Protein AF-A0A7V7FNV6-F1 (afdb_monomer_lite)

Foldseek 3Di:
DAADEEDEDEDEADACPPCPDDDNPDLCPCVVVLVVVCVVCVVVVHHSVSYHYHYHYNNVVCVVVVVVVLVVVCVVPVDPPSVVVCVCCRPVVVVVVPDDDPDPVDPDD

Sequence (109 aa):
MAKKLAVAVIHGMGSVQDIHGLGKQTVNFADKMIEEVKELVGKEGKNPNEIAWQPIYWAGVTDSAQLLYFDKANREFDLDFKKLRRFVVTYLGDVSAYQLVKSQANTTY

Structure (mmCIF, N/CA/C/O backbone):
data_AF-A0A7V7FNV6-F1
#
_entry.id   AF-A0A7V7FNV6-F1
#
loop_
_atom_site.group_PDB
_atom_site.id
_atom_site.type_symbol
_atom_site.label_atom_id
_atom_site.label_alt_id
_atom_site.label_comp_id
_atom_site.label_asym_id
_atom_site.label_entity_id
_atom_site.label_seq_id
_atom_site.pdbx_PDB_ins_code
_atom_site.Cartn_x
_atom_site.Cartn_y
_atom_site.Cartn_z
_atom_site.occupancy
_atom_site.B_iso_or_equiv
_atom_site.auth_seq_id
_atom_site.auth_comp_id
_atom_site.auth_asym_id
_atom_site.auth_atom_id
_atom_site.pdbx_PDB_model_num
ATOM 1 N N . MET A 1 1 ? -15.505 -11.372 21.289 1.00 64.56 1 MET A N 1
ATOM 2 C CA . MET A 1 1 ? -16.680 -10.577 20.859 1.00 64.56 1 MET A CA 1
ATOM 3 C C . MET A 1 1 ? -16.747 -10.559 19.342 1.00 64.56 1 MET A C 1
ATOM 5 O O . MET A 1 1 ? -15.694 -10.615 18.717 1.00 64.56 1 MET A O 1
ATOM 9 N N . ALA A 1 2 ? -17.947 -10.520 18.760 1.00 86.81 2 ALA A N 1
ATOM 10 C CA . ALA A 1 2 ? -18.120 -10.475 17.308 1.00 86.81 2 ALA A CA 1
ATOM 11 C C . ALA A 1 2 ? -17.745 -9.094 16.743 1.00 86.81 2 ALA A C 1
ATOM 13 O O . ALA A 1 2 ? -18.006 -8.069 17.374 1.00 86.81 2 ALA A O 1
ATOM 14 N N . LYS A 1 3 ? -17.131 -9.071 15.557 1.00 91.44 3 LYS A N 1
ATOM 15 C CA . LYS A 1 3 ? -16.866 -7.841 14.800 1.00 91.44 3 LYS A CA 1
ATOM 16 C C . LYS A 1 3 ? -18.168 -7.357 14.150 1.00 91.44 3 LYS A C 1
ATOM 18 O O . LYS A 1 3 ? -18.924 -8.181 13.644 1.00 91.44 3 LYS A O 1
ATOM 23 N N . LYS A 1 4 ? -18.428 -6.047 14.171 1.00 93.31 4 LYS A N 1
ATOM 24 C CA . LYS A 1 4 ? -19.631 -5.409 13.598 1.00 93.31 4 LYS A CA 1
ATOM 25 C C . LYS A 1 4 ? -19.330 -4.503 12.404 1.00 93.31 4 LYS A C 1
ATOM 27 O O . LYS A 1 4 ? -20.230 -4.218 11.624 1.00 93.31 4 LYS A O 1
ATOM 32 N N . LEU A 1 5 ? -18.083 -4.056 12.263 1.00 94.25 5 LEU A N 1
ATOM 33 C CA . LEU A 1 5 ? -17.623 -3.210 11.165 1.00 94.25 5 LEU A CA 1
ATOM 34 C C . LEU A 1 5 ? -16.272 -3.722 10.666 1.00 94.25 5 LEU A C 1
ATOM 36 O O . LEU A 1 5 ? -15.400 -4.036 11.473 1.00 94.25 5 LEU A O 1
ATOM 40 N N . ALA A 1 6 ? -16.093 -3.785 9.351 1.00 96.31 6 ALA A N 1
ATOM 41 C CA . ALA A 1 6 ? -14.809 -4.059 8.721 1.00 96.31 6 ALA A CA 1
ATOM 42 C C . ALA A 1 6 ? -14.364 -2.822 7.938 1.00 96.31 6 ALA A C 1
ATOM 44 O O . ALA A 1 6 ? -15.152 -2.254 7.184 1.00 96.31 6 ALA A O 1
ATOM 45 N N . VAL A 1 7 ? -13.112 -2.414 8.123 1.00 94.81 7 VAL A N 1
ATOM 46 C CA . VAL A 1 7 ? -12.508 -1.268 7.444 1.00 94.81 7 VAL A CA 1
ATOM 47 C C . VAL A 1 7 ? -11.267 -1.740 6.703 1.00 94.81 7 VAL A C 1
ATOM 49 O O . VAL A 1 7 ? -10.323 -2.255 7.308 1.00 94.81 7 VAL A O 1
ATOM 52 N N . ALA A 1 8 ? -11.278 -1.556 5.386 1.00 92.06 8 ALA A N 1
ATOM 53 C CA . ALA A 1 8 ? -10.099 -1.713 4.552 1.00 92.06 8 ALA A CA 1
ATOM 54 C C . ALA A 1 8 ? -9.374 -0.368 4.466 1.00 92.06 8 ALA A C 1
ATOM 56 O O . ALA A 1 8 ? -9.972 0.636 4.080 1.00 92.06 8 ALA A O 1
ATOM 57 N N . VAL A 1 9 ? -8.092 -0.356 4.819 1.00 89.31 9 VAL A N 1
ATOM 58 C CA . VAL A 1 9 ? -7.226 0.811 4.655 1.00 89.31 9 VAL A CA 1
ATOM 59 C C . VAL A 1 9 ? -6.318 0.520 3.478 1.00 89.31 9 VAL A C 1
ATOM 61 O O . VAL A 1 9 ? -5.477 -0.372 3.558 1.00 89.31 9 VAL A O 1
ATOM 64 N N . ILE A 1 10 ? -6.508 1.240 2.379 1.00 83.56 10 ILE A N 1
ATOM 65 C CA . ILE A 1 10 ? -5.786 0.987 1.134 1.00 83.56 10 ILE A CA 1
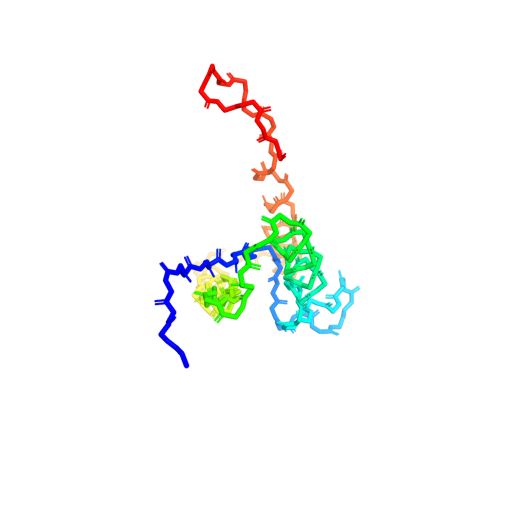ATOM 66 C C . ILE A 1 10 ? -4.706 2.046 0.977 1.00 83.56 10 ILE A C 1
ATOM 68 O O . ILE A 1 10 ? -5.000 3.238 1.008 1.00 83.56 10 ILE A O 1
ATOM 72 N N . HIS A 1 11 ? -3.471 1.599 0.764 1.00 78.94 11 HIS A N 1
ATOM 73 C CA . HIS A 1 11 ? -2.379 2.463 0.338 1.00 78.94 11 HIS A CA 1
ATOM 74 C C . HIS A 1 11 ? -1.835 1.984 -1.004 1.00 78.94 11 HIS A C 1
ATOM 76 O O . HIS A 1 11 ? -1.540 0.800 -1.188 1.00 78.94 11 HIS A O 1
ATOM 82 N N . GLY A 1 12 ? -1.805 2.904 -1.969 1.00 65.38 12 GLY A N 1
ATOM 83 C CA . GLY A 1 12 ? -1.602 2.589 -3.384 1.00 65.38 12 GLY A CA 1
ATOM 84 C C . GLY A 1 12 ? -0.211 2.883 -3.930 1.00 65.38 12 GLY A C 1
ATOM 85 O O . GLY A 1 12 ? 0.206 2.225 -4.875 1.00 65.38 12 GLY A O 1
ATOM 86 N N . MET A 1 13 ? 0.491 3.859 -3.355 1.00 63.72 13 MET A N 1
ATOM 87 C CA . MET A 1 13 ? 1.660 4.473 -3.987 1.00 63.72 13 MET A CA 1
ATOM 88 C C . MET A 1 13 ? 2.977 3.880 -3.478 1.00 63.72 13 MET A C 1
ATOM 90 O O . MET A 1 13 ? 3.188 3.829 -2.269 1.00 63.72 13 MET A O 1
ATOM 94 N N . GLY A 1 14 ? 3.899 3.559 -4.393 1.00 57.66 14 GLY A N 1
ATOM 95 C CA . GLY A 1 14 ? 5.282 3.149 -4.108 1.00 57.66 14 GLY A CA 1
ATOM 96 C C . GLY A 1 14 ? 5.512 1.634 -4.115 1.00 57.66 14 GLY A C 1
ATOM 97 O O . GLY A 1 14 ? 4.642 0.874 -3.718 1.00 57.66 14 GLY A O 1
ATOM 98 N N . SER A 1 15 ? 6.699 1.168 -4.509 1.00 55.41 15 SER A N 1
ATOM 99 C CA . SER A 1 15 ? 7.023 -0.268 -4.511 1.00 55.41 15 SER A CA 1
ATOM 100 C C . SER A 1 15 ? 7.530 -0.750 -3.149 1.00 55.41 15 SER A C 1
ATOM 102 O O . SER A 1 15 ? 8.393 -0.114 -2.541 1.00 55.41 15 SER A O 1
ATOM 104 N N . VAL A 1 16 ? 7.080 -1.933 -2.706 1.00 54.72 16 VAL A N 1
ATOM 105 C CA . VAL A 1 16 ? 7.651 -2.606 -1.515 1.00 54.72 16 VAL A CA 1
ATOM 106 C C . VAL A 1 16 ? 9.111 -3.011 -1.763 1.00 54.72 16 VAL A C 1
ATOM 108 O O . VAL A 1 16 ? 9.870 -3.227 -0.823 1.00 54.72 16 VAL A O 1
ATOM 111 N N . GLN A 1 17 ? 9.519 -3.121 -3.030 1.00 52.50 17 GLN A N 1
ATOM 112 C CA . GLN A 1 17 ? 10.829 -3.628 -3.441 1.00 52.50 17 GLN A CA 1
ATOM 113 C C . GLN A 1 17 ? 11.908 -2.533 -3.456 1.00 52.50 17 GLN A C 1
ATOM 115 O O . GLN A 1 17 ? 13.096 -2.848 -3.392 1.00 52.50 17 GLN A O 1
ATOM 120 N N . ASP A 1 18 ? 11.527 -1.252 -3.446 1.00 52.81 18 ASP A N 1
ATOM 121 C CA . ASP A 1 18 ? 12.459 -0.116 -3.449 1.00 52.81 18 ASP A CA 1
ATOM 122 C C . ASP A 1 18 ? 12.911 0.263 -2.017 1.00 52.81 18 ASP A C 1
ATOM 124 O O . ASP A 1 18 ? 12.918 1.425 -1.607 1.00 52.81 18 ASP A O 1
ATOM 128 N N . ILE A 1 19 ? 13.366 -0.739 -1.251 1.00 46.28 19 ILE A N 1
ATOM 129 C CA . ILE A 1 19 ? 13.889 -0.622 0.131 1.00 46.28 19 ILE A CA 1
ATOM 130 C C . ILE A 1 19 ? 15.179 0.234 0.223 1.00 46.28 19 ILE A C 1
ATOM 132 O O . ILE A 1 19 ? 15.668 0.526 1.317 1.00 46.28 19 ILE A O 1
ATOM 136 N N . HIS A 1 20 ? 15.724 0.716 -0.897 1.00 43.44 20 HIS A N 1
ATOM 137 C CA . HIS A 1 20 ? 17.018 1.404 -0.946 1.00 43.44 20 HIS A CA 1
ATOM 138 C C . HIS A 1 20 ? 17.010 2.781 -1.630 1.00 43.44 20 HIS A C 1
ATOM 140 O O . HIS A 1 20 ? 17.882 3.057 -2.449 1.00 43.44 20 HIS A O 1
ATOM 146 N N . GLY A 1 21 ? 16.115 3.699 -1.239 1.00 42.84 21 GLY A N 1
ATOM 147 C CA . GLY A 1 21 ? 16.471 5.119 -1.409 1.00 42.84 21 GLY A CA 1
ATOM 148 C C . GLY A 1 21 ? 15.392 6.195 -1.361 1.00 42.84 21 GLY A C 1
ATOM 149 O O . GLY A 1 21 ? 15.762 7.351 -1.199 1.00 42.84 21 GLY A O 1
ATOM 150 N N . LEU A 1 22 ? 14.097 5.880 -1.478 1.00 48.00 22 LEU A N 1
ATOM 151 C CA . LEU A 1 22 ? 13.052 6.923 -1.584 1.00 48.00 22 LEU A CA 1
ATOM 152 C C . LEU A 1 22 ? 11.928 6.826 -0.542 1.00 48.00 22 LEU A C 1
ATOM 154 O O . LEU A 1 22 ? 10.915 7.508 -0.642 1.00 48.00 22 LEU A O 1
ATOM 158 N N . GLY A 1 23 ? 12.153 6.045 0.512 1.00 45.81 23 GLY A N 1
ATOM 159 C CA . GLY A 1 23 ? 11.249 5.930 1.650 1.00 45.81 23 GLY A CA 1
ATOM 160 C C . GLY A 1 23 ? 10.931 4.473 1.922 1.00 45.81 23 GLY A C 1
ATOM 161 O O . GLY A 1 23 ? 10.384 3.772 1.078 1.00 45.81 23 GLY A O 1
ATOM 162 N N . LYS A 1 24 ? 11.282 4.002 3.118 1.00 46.28 24 LYS A N 1
ATOM 163 C CA . LYS A 1 24 ? 10.770 2.733 3.632 1.00 46.28 24 LYS A CA 1
ATOM 164 C C . LYS A 1 24 ? 9.254 2.877 3.768 1.00 46.28 24 LYS A C 1
ATOM 166 O O . LYS A 1 24 ? 8.790 3.446 4.750 1.00 46.28 24 LYS A O 1
ATOM 171 N N . GLN A 1 25 ? 8.491 2.378 2.802 1.00 55.66 25 GLN A N 1
ATOM 172 C CA . GLN A 1 25 ? 7.065 2.169 3.009 1.00 55.66 25 GLN A CA 1
ATOM 173 C C . GLN A 1 25 ? 6.903 0.882 3.805 1.00 55.66 25 GLN A C 1
ATOM 175 O O . GLN A 1 25 ? 7.038 -0.232 3.304 1.00 55.66 25 GLN A O 1
ATOM 180 N N . THR A 1 26 ? 6.763 1.054 5.111 1.00 59.75 26 THR A N 1
ATOM 181 C CA . THR A 1 26 ? 6.644 -0.035 6.065 1.00 59.75 26 THR A CA 1
ATOM 182 C C . THR A 1 26 ? 5.208 -0.551 6.087 1.00 59.75 26 THR A C 1
ATOM 184 O O . THR A 1 26 ? 4.247 0.208 5.981 1.00 59.75 26 THR A O 1
ATOM 187 N N . VAL A 1 27 ? 5.054 -1.863 6.272 1.00 65.00 27 VAL A N 1
ATOM 188 C CA . VAL A 1 27 ? 3.755 -2.563 6.378 1.00 65.00 27 VAL A CA 1
ATOM 189 C C . VAL A 1 27 ? 2.823 -2.006 7.469 1.00 65.00 27 VAL A C 1
ATOM 191 O O . VAL A 1 27 ? 1.644 -2.335 7.490 1.00 65.00 27 VAL A O 1
ATOM 194 N N . ASN A 1 28 ? 3.344 -1.147 8.347 1.00 78.56 28 ASN A N 1
ATOM 195 C CA . ASN A 1 28 ? 2.646 -0.478 9.443 1.00 78.56 28 ASN A CA 1
ATOM 196 C C . ASN A 1 28 ? 2.077 0.909 9.071 1.00 78.56 28 ASN A C 1
ATOM 198 O O . ASN A 1 28 ? 1.762 1.692 9.964 1.00 78.56 28 ASN A O 1
ATOM 202 N N . PHE A 1 29 ? 1.970 1.254 7.781 1.00 83.06 29 PHE A N 1
ATOM 203 C CA . PHE A 1 29 ? 1.514 2.582 7.335 1.00 83.06 29 PHE A CA 1
ATOM 204 C C . PHE A 1 29 ? 0.172 3.010 7.960 1.00 83.06 29 PHE A C 1
ATOM 206 O O . PHE A 1 29 ? -0.063 4.195 8.183 1.00 83.06 29 PHE A O 1
ATOM 213 N N . ALA A 1 30 ? -0.706 2.045 8.249 1.00 89.94 30 ALA A N 1
ATOM 214 C CA . ALA A 1 30 ? -2.033 2.290 8.793 1.00 89.94 30 ALA A CA 1
ATOM 215 C C . ALA A 1 30 ? -2.061 2.358 10.327 1.00 89.94 30 ALA A C 1
ATOM 217 O O . ALA A 1 30 ? -3.037 2.859 10.878 1.00 89.94 30 ALA A O 1
ATOM 218 N N . ASP A 1 31 ? -1.027 1.874 11.022 1.00 91.88 31 ASP A N 1
ATOM 219 C CA . ASP A 1 31 ? -1.087 1.587 12.461 1.00 91.88 31 ASP A CA 1
ATOM 220 C C . ASP A 1 31 ? -1.433 2.833 13.275 1.00 91.88 31 ASP A C 1
ATOM 222 O O . ASP A 1 31 ? -2.373 2.816 14.065 1.00 91.88 31 ASP A O 1
ATOM 226 N N . LYS A 1 32 ? -0.730 3.945 13.033 1.00 92.69 32 LYS A N 1
ATOM 227 C CA . LYS A 1 32 ? -0.959 5.196 13.769 1.00 92.69 32 LYS A CA 1
ATOM 228 C C . LYS A 1 32 ? -2.383 5.726 13.577 1.00 92.69 32 LYS A C 1
ATOM 230 O O . LYS A 1 32 ? -3.039 6.080 14.548 1.00 92.69 32 LYS A O 1
ATOM 235 N N . MET A 1 33 ? -2.868 5.741 12.338 1.00 93.62 33 MET A N 1
ATOM 236 C CA . MET A 1 33 ? -4.233 6.172 12.033 1.00 93.62 33 MET A CA 1
ATOM 237 C C . MET A 1 33 ? -5.263 5.227 12.672 1.00 93.62 33 MET A C 1
ATOM 239 O O . MET A 1 33 ? -6.260 5.692 13.214 1.00 93.62 33 MET A O 1
ATOM 243 N N . ILE A 1 34 ? -5.032 3.910 12.637 1.00 95.81 34 ILE A N 1
ATOM 244 C CA . ILE A 1 34 ? -5.914 2.931 13.284 1.00 95.81 34 ILE A CA 1
ATOM 245 C C . ILE A 1 34 ? -6.002 3.208 14.787 1.00 95.81 34 ILE A C 1
ATOM 247 O O . ILE A 1 34 ? -7.104 3.204 15.332 1.00 95.81 34 ILE A O 1
ATOM 251 N N . GLU A 1 35 ? -4.876 3.463 15.454 1.00 96.69 35 GLU A N 1
ATOM 252 C CA . GLU A 1 35 ? -4.865 3.797 16.881 1.00 96.69 35 GLU A CA 1
ATOM 253 C C . GLU A 1 35 ? -5.614 5.106 17.171 1.00 96.69 35 GLU A C 1
ATOM 255 O O . GLU A 1 35 ? -6.506 5.117 18.018 1.00 96.69 35 GLU A O 1
ATOM 260 N N . GLU A 1 36 ? -5.368 6.171 16.405 1.00 96.94 36 GLU A N 1
ATOM 261 C CA . GLU A 1 36 ? -6.083 7.446 16.565 1.00 96.94 36 GLU A CA 1
ATOM 262 C C . GLU A 1 36 ? -7.601 7.291 16.363 1.00 96.94 36 GLU A C 1
ATOM 264 O O . GLU A 1 36 ? -8.401 7.821 17.138 1.00 96.94 36 GLU A O 1
ATOM 269 N N . VAL A 1 37 ? -8.032 6.503 15.372 1.00 96.38 37 VAL A N 1
ATOM 270 C CA . VAL A 1 37 ? -9.461 6.237 15.158 1.00 96.38 37 VAL A CA 1
ATOM 271 C C . VAL A 1 37 ? -10.047 5.397 16.293 1.00 96.38 37 VAL A C 1
ATOM 273 O O . VAL A 1 37 ? -11.160 5.676 16.739 1.00 96.38 37 VAL A O 1
ATOM 276 N N . LYS A 1 38 ? -9.326 4.393 16.806 1.00 96.56 38 LYS A N 1
ATOM 277 C CA . LYS A 1 38 ? -9.782 3.610 17.967 1.00 96.56 38 LYS A CA 1
ATOM 278 C C . LYS A 1 38 ? -9.984 4.495 19.196 1.00 96.56 38 LYS A C 1
ATOM 280 O O . LYS A 1 38 ? -10.987 4.325 19.890 1.00 96.56 38 LYS A O 1
ATOM 285 N N . GLU A 1 39 ? -9.079 5.441 19.448 1.00 97.38 39 GLU A N 1
ATOM 286 C CA . GLU A 1 39 ? -9.218 6.411 20.538 1.00 97.38 39 GLU A CA 1
ATOM 287 C C . GLU A 1 39 ? -10.469 7.278 20.373 1.00 97.38 39 GLU A C 1
ATOM 289 O O . GLU A 1 39 ? -11.229 7.453 21.327 1.00 97.38 39 GLU A O 1
ATOM 294 N N . LEU A 1 40 ? -10.713 7.796 19.165 1.00 97.12 40 LEU A N 1
ATOM 295 C CA . LEU A 1 40 ? -11.906 8.594 18.868 1.00 97.12 40 LEU A CA 1
ATOM 296 C C . LEU A 1 40 ? -13.193 7.779 19.051 1.00 97.12 40 LEU A C 1
ATOM 298 O O . LEU A 1 40 ? -14.127 8.244 19.694 1.00 97.12 40 LEU A O 1
ATOM 302 N N . VAL A 1 41 ? -13.228 6.534 18.573 1.00 96.25 41 VAL A N 1
ATOM 303 C CA . VAL A 1 41 ? -14.371 5.625 18.771 1.00 96.25 41 VAL A CA 1
ATOM 304 C C . VAL A 1 41 ? -14.635 5.372 20.258 1.00 96.25 41 VAL A C 1
ATOM 306 O O . VAL A 1 41 ? -15.793 5.360 20.678 1.00 96.25 41 VAL A O 1
ATOM 309 N N . GLY A 1 42 ? -13.576 5.210 21.057 1.00 96.25 42 GLY A N 1
ATOM 310 C CA . GLY A 1 42 ? -13.682 5.080 22.509 1.00 96.25 42 GLY A CA 1
ATOM 311 C C . GLY A 1 42 ? -14.248 6.334 23.182 1.00 96.25 42 GLY A C 1
ATOM 312 O O . GLY A 1 42 ? -15.108 6.217 24.054 1.00 96.25 42 GLY A O 1
ATOM 313 N N . LYS A 1 43 ? -13.826 7.532 22.749 1.00 97.06 43 LYS A N 1
ATOM 314 C CA . LYS A 1 43 ? -14.355 8.821 23.243 1.00 97.06 43 LYS A CA 1
ATOM 315 C C . LYS A 1 43 ? -15.849 8.993 22.953 1.00 97.06 43 LYS A C 1
ATOM 317 O O . LYS A 1 43 ? -16.561 9.553 23.778 1.00 97.06 43 LYS A O 1
ATOM 322 N N . GLU A 1 44 ? -16.333 8.427 21.851 1.00 96.38 44 GLU A N 1
ATOM 323 C CA . GLU A 1 44 ? -17.756 8.388 21.483 1.00 96.38 44 GLU A CA 1
ATOM 324 C C . GLU A 1 44 ? -18.562 7.298 22.229 1.00 96.38 44 GLU A C 1
ATOM 326 O O . GLU A 1 44 ? -19.712 7.018 21.886 1.00 96.38 44 GLU A O 1
ATOM 331 N N . GLY A 1 45 ? -17.971 6.629 23.227 1.00 95.44 45 GLY A N 1
ATOM 332 C CA . GLY A 1 45 ? -18.638 5.598 24.031 1.00 95.44 45 GLY A CA 1
ATOM 333 C C . GLY A 1 45 ? -18.883 4.276 23.295 1.00 95.44 45 GLY A C 1
ATOM 334 O O . GLY A 1 45 ? -19.646 3.432 23.769 1.00 95.44 45 GLY A O 1
ATOM 335 N N . LYS A 1 46 ? -18.252 4.071 22.134 1.00 95.12 46 LYS A N 1
ATOM 336 C CA . LYS A 1 46 ? -18.348 2.836 21.345 1.00 95.12 46 LYS A CA 1
ATOM 337 C C . LYS A 1 46 ? -17.140 1.940 21.602 1.00 95.12 46 LYS A C 1
ATOM 339 O O . LYS A 1 46 ? -16.073 2.395 22.000 1.00 95.12 46 LYS A O 1
ATOM 344 N N . ASN A 1 47 ? -17.292 0.641 21.353 1.00 95.56 47 ASN A N 1
ATOM 345 C CA . ASN A 1 47 ? -16.209 -0.317 21.546 1.00 95.56 47 ASN A CA 1
ATOM 346 C C . ASN A 1 47 ? -15.345 -0.449 20.273 1.00 95.56 47 ASN A C 1
ATOM 348 O O . ASN A 1 47 ? -15.790 -1.082 19.310 1.00 95.56 47 ASN A O 1
ATOM 352 N N . PRO A 1 48 ? -14.093 0.050 20.258 1.00 94.94 48 PRO A N 1
ATOM 353 C CA . PRO A 1 48 ? -13.216 -0.053 19.089 1.00 94.94 48 PRO A CA 1
ATOM 354 C C . PRO A 1 48 ? -12.869 -1.502 18.710 1.00 94.94 48 PRO A C 1
ATOM 356 O O . PRO A 1 48 ? -12.556 -1.782 17.552 1.00 94.94 48 PRO A O 1
ATOM 359 N N . ASN A 1 49 ? -12.978 -2.455 19.643 1.00 95.06 49 ASN A N 1
ATOM 360 C CA . ASN A 1 49 ? -12.721 -3.871 19.368 1.00 95.06 49 ASN A CA 1
ATOM 361 C C . ASN A 1 49 ? -13.799 -4.526 18.493 1.00 95.06 49 ASN A C 1
ATOM 363 O O . ASN A 1 49 ? -13.584 -5.642 18.014 1.00 95.06 49 ASN A O 1
ATOM 367 N N . GLU A 1 50 ? -14.932 -3.862 18.254 1.00 96.25 50 GLU A N 1
ATOM 368 C CA . GLU A 1 50 ? -15.955 -4.314 17.304 1.00 96.25 50 GLU A CA 1
ATOM 369 C C . GLU A 1 50 ? -15.571 -4.019 15.846 1.00 96.25 50 GLU A C 1
ATOM 371 O O . GLU A 1 50 ? -16.219 -4.528 14.932 1.00 96.25 50 GLU A O 1
ATOM 376 N N . ILE A 1 51 ? -14.497 -3.256 15.619 1.00 96.31 51 ILE A N 1
ATOM 377 C CA . ILE A 1 51 ? -13.982 -2.935 14.290 1.00 96.31 51 ILE A CA 1
ATOM 378 C C . ILE A 1 51 ? -12.865 -3.926 13.926 1.00 96.31 51 ILE A C 1
ATOM 380 O O . ILE A 1 51 ? -11.974 -4.233 14.729 1.00 96.31 51 ILE A O 1
ATOM 384 N N . ALA A 1 52 ? -12.944 -4.493 12.727 1.00 96.88 52 ALA A N 1
ATOM 385 C CA . ALA A 1 52 ? -11.878 -5.252 12.090 1.00 96.88 52 ALA A CA 1
ATOM 386 C C . ALA A 1 52 ? -11.152 -4.342 11.097 1.00 96.88 52 ALA A C 1
ATOM 388 O O . ALA A 1 52 ? -11.796 -3.668 10.297 1.00 96.88 52 ALA A O 1
ATOM 389 N N . TRP A 1 53 ? -9.826 -4.334 11.153 1.00 95.31 53 TRP A N 1
ATOM 390 C CA . TRP A 1 53 ? -8.982 -3.487 10.317 1.00 95.31 53 TRP A CA 1
ATOM 391 C C . TRP A 1 53 ? -8.159 -4.360 9.382 1.00 95.31 53 TRP A C 1
ATOM 393 O O . TRP A 1 53 ? -7.539 -5.319 9.837 1.00 95.31 53 TRP A O 1
ATOM 403 N N . GLN A 1 54 ? -8.142 -4.015 8.097 1.00 92.44 54 GLN A N 1
ATOM 404 C CA . GLN A 1 54 ? -7.320 -4.678 7.093 1.00 92.44 54 GLN A CA 1
ATOM 405 C C . GLN A 1 54 ? -6.506 -3.631 6.326 1.00 92.44 54 GLN A C 1
ATOM 407 O O . GLN A 1 54 ? -7.035 -3.000 5.409 1.00 92.44 54 GLN A O 1
ATOM 412 N N . PRO A 1 55 ? -5.223 -3.436 6.671 1.00 88.00 55 PRO A N 1
ATOM 413 C CA . PRO A 1 55 ? -4.291 -2.709 5.823 1.00 88.00 55 PRO A CA 1
ATOM 414 C C . PRO A 1 55 ? -4.052 -3.496 4.528 1.00 88.00 55 PRO A C 1
ATOM 416 O O . PRO A 1 55 ? -3.817 -4.708 4.556 1.00 88.00 55 PRO A O 1
ATOM 419 N N . ILE A 1 56 ? -4.138 -2.815 3.389 1.00 83.19 56 ILE A N 1
ATOM 420 C CA . ILE A 1 56 ? -3.926 -3.376 2.055 1.00 83.19 56 ILE A CA 1
ATOM 421 C C . ILE A 1 56 ? -2.927 -2.489 1.327 1.00 83.19 56 ILE A C 1
ATOM 423 O O . ILE A 1 56 ? -3.161 -1.296 1.140 1.00 83.19 56 ILE A O 1
ATOM 427 N N . TYR A 1 57 ? -1.829 -3.097 0.891 1.00 78.31 57 TYR A N 1
ATOM 428 C CA . TYR A 1 57 ? -0.813 -2.434 0.088 1.00 78.31 57 TYR A CA 1
ATOM 429 C C . TYR A 1 57 ? -0.970 -2.855 -1.373 1.00 78.31 57 TYR A C 1
ATOM 431 O O . TYR A 1 57 ? -0.676 -3.997 -1.735 1.00 78.31 57 TYR A O 1
ATOM 439 N N . TRP A 1 58 ? -1.476 -1.955 -2.213 1.00 74.88 58 TRP A N 1
ATOM 440 C CA . TRP A 1 58 ? -1.826 -2.284 -3.599 1.00 74.88 58 TRP A CA 1
ATOM 441 C C . TRP A 1 58 ? -0.614 -2.528 -4.486 1.00 74.88 58 TRP A C 1
ATOM 443 O O . TRP A 1 58 ? -0.655 -3.435 -5.315 1.00 74.88 58 TRP A O 1
ATOM 453 N N . ALA A 1 59 ? 0.490 -1.822 -4.255 1.00 70.44 59 ALA A N 1
ATOM 454 C CA . ALA A 1 59 ? 1.712 -2.071 -5.008 1.00 70.44 59 ALA A CA 1
ATOM 455 C C . ALA A 1 59 ? 2.243 -3.502 -4.809 1.00 70.44 59 ALA A C 1
ATOM 457 O O . ALA A 1 59 ? 2.753 -4.106 -5.743 1.00 70.44 59 ALA A O 1
ATOM 458 N N . GLY A 1 60 ? 1.984 -4.144 -3.665 1.00 68.56 60 GLY A N 1
ATOM 459 C CA . GLY A 1 60 ? 2.319 -5.561 -3.477 1.00 68.56 60 GLY A CA 1
ATOM 460 C C . GLY A 1 60 ? 1.586 -6.494 -4.455 1.00 68.56 60 GLY A C 1
ATOM 461 O O . GLY A 1 60 ? 2.079 -7.578 -4.756 1.00 68.56 60 GLY A O 1
ATOM 462 N N . VAL A 1 61 ? 0.435 -6.063 -4.982 1.00 75.56 61 VAL A N 1
ATOM 463 C CA . VAL A 1 61 ? -0.360 -6.790 -5.981 1.00 75.56 61 VAL A CA 1
ATOM 464 C C . VAL A 1 61 ? 0.094 -6.450 -7.403 1.00 75.56 61 VAL A C 1
ATOM 466 O O . VAL A 1 61 ? 0.188 -7.340 -8.248 1.00 75.56 61 VAL A O 1
ATOM 469 N N . THR A 1 62 ? 0.378 -5.177 -7.686 1.00 76.69 62 THR A N 1
ATOM 470 C CA . THR A 1 62 ? 0.617 -4.685 -9.054 1.00 76.69 62 THR A CA 1
ATOM 471 C C . THR A 1 62 ? 2.088 -4.635 -9.464 1.00 76.69 62 THR A C 1
ATOM 473 O O . THR A 1 62 ? 2.369 -4.725 -10.659 1.00 76.69 62 THR A O 1
ATOM 476 N N . ASP A 1 63 ? 3.028 -4.561 -8.515 1.00 77.12 63 ASP A N 1
ATOM 477 C CA . ASP A 1 63 ? 4.465 -4.379 -8.776 1.00 77.12 63 ASP A CA 1
ATOM 478 C C . ASP A 1 63 ? 5.014 -5.435 -9.738 1.00 77.12 63 ASP A C 1
ATOM 480 O O . ASP A 1 63 ? 5.686 -5.117 -10.719 1.00 77.12 63 ASP A O 1
ATOM 484 N N . SER A 1 64 ? 4.689 -6.707 -9.496 1.00 81.69 64 SER A N 1
ATOM 485 C CA . SER A 1 64 ? 5.199 -7.817 -10.310 1.00 81.69 64 SER A CA 1
ATOM 486 C C . SER A 1 64 ? 4.707 -7.735 -11.756 1.00 81.69 64 SER A C 1
ATOM 488 O O . SER A 1 64 ? 5.486 -7.915 -12.691 1.00 81.69 64 SER A O 1
ATOM 490 N N . ALA A 1 65 ? 3.423 -7.425 -11.954 1.00 85.31 65 ALA A N 1
ATOM 491 C CA . ALA A 1 65 ? 2.846 -7.273 -13.287 1.00 85.31 65 ALA A CA 1
ATOM 492 C C . ALA A 1 65 ? 3.428 -6.051 -14.016 1.00 85.31 65 ALA A C 1
ATOM 494 O O . ALA A 1 65 ? 3.749 -6.134 -15.203 1.00 85.31 65 ALA A O 1
ATOM 495 N N . GLN A 1 66 ? 3.626 -4.942 -13.299 1.00 83.06 66 GLN A N 1
ATOM 496 C CA . GLN A 1 66 ? 4.229 -3.723 -13.832 1.00 83.06 66 GLN A CA 1
ATOM 497 C C . GLN A 1 66 ? 5.685 -3.945 -14.262 1.00 83.06 66 GLN A C 1
ATOM 499 O O . GLN A 1 66 ? 6.063 -3.538 -15.361 1.00 83.06 66 GLN A O 1
ATOM 504 N N . LEU A 1 67 ? 6.495 -4.625 -13.446 1.00 83.81 67 LEU A N 1
ATOM 505 C CA . LEU A 1 67 ? 7.883 -4.953 -13.784 1.00 83.81 67 LEU A CA 1
ATOM 506 C C . LEU A 1 67 ? 7.969 -5.896 -14.987 1.00 83.81 67 LEU A C 1
ATOM 508 O O . LEU A 1 67 ? 8.744 -5.644 -15.908 1.00 83.81 67 LEU A O 1
ATOM 512 N N . LEU A 1 68 ? 7.124 -6.930 -15.031 1.00 89.06 68 LEU A N 1
ATOM 513 C CA . LEU A 1 68 ? 7.054 -7.847 -16.172 1.00 89.06 68 LEU A CA 1
ATOM 514 C C . LEU A 1 68 ? 6.696 -7.119 -17.472 1.00 89.06 68 LEU A C 1
ATOM 516 O O . LEU A 1 68 ? 7.302 -7.378 -18.515 1.00 89.06 68 LEU A O 1
ATOM 520 N N . TYR A 1 69 ? 5.732 -6.200 -17.415 1.00 88.88 69 TYR A N 1
ATOM 521 C CA . TYR A 1 69 ? 5.364 -5.374 -18.560 1.00 88.88 69 TYR A CA 1
ATOM 522 C C . TYR A 1 69 ? 6.524 -4.474 -18.997 1.00 88.88 69 TYR A C 1
ATOM 524 O O . TYR A 1 69 ? 6.852 -4.423 -20.183 1.00 88.88 69 TYR A O 1
ATOM 532 N N . PHE A 1 70 ? 7.179 -3.810 -18.044 1.00 87.81 70 PHE A N 1
ATOM 533 C CA . PHE A 1 70 ? 8.316 -2.935 -18.311 1.00 87.81 70 PHE A CA 1
ATOM 534 C C . PHE A 1 70 ? 9.465 -3.685 -18.997 1.00 87.81 70 PHE A C 1
ATOM 536 O O . PHE A 1 70 ? 10.006 -3.229 -20.007 1.00 87.81 70 PHE A O 1
ATOM 543 N N . ASP A 1 71 ? 9.799 -4.874 -18.499 1.00 87.62 71 ASP A N 1
ATOM 544 C CA . ASP A 1 71 ? 10.830 -5.729 -19.081 1.00 87.62 71 ASP A CA 1
ATOM 545 C C . ASP A 1 71 ? 10.455 -6.216 -20.480 1.00 87.62 71 ASP A C 1
ATOM 547 O O . ASP A 1 71 ? 11.307 -6.247 -21.371 1.00 87.62 71 ASP A O 1
ATOM 551 N N . LYS A 1 72 ? 9.184 -6.574 -20.703 1.00 90.88 72 LYS A N 1
ATOM 552 C CA . LYS A 1 72 ? 8.693 -6.958 -22.030 1.00 90.88 72 LYS A CA 1
ATOM 553 C C . LYS A 1 72 ? 8.813 -5.796 -23.019 1.00 90.88 72 LYS A C 1
ATOM 555 O O . LYS A 1 72 ? 9.422 -5.977 -24.069 1.00 90.88 72 LYS A O 1
ATOM 560 N N . ALA A 1 73 ? 8.312 -4.614 -22.665 1.00 89.75 73 ALA A N 1
ATOM 561 C CA . ALA A 1 73 ? 8.343 -3.434 -23.528 1.00 89.75 73 ALA A CA 1
ATOM 562 C C . ALA A 1 73 ? 9.779 -3.021 -23.894 1.00 89.75 73 ALA A C 1
ATOM 564 O O . ALA A 1 73 ? 10.074 -2.732 -25.0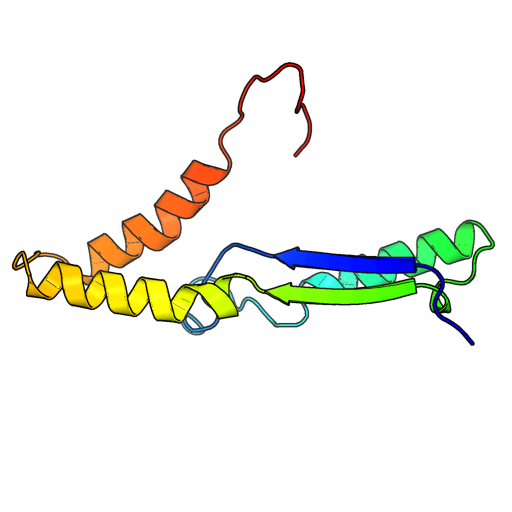51 1.00 89.75 73 ALA A O 1
ATOM 565 N N . ASN A 1 74 ? 10.706 -3.065 -22.933 1.00 87.00 74 ASN A N 1
ATOM 566 C CA . ASN A 1 74 ? 12.112 -2.750 -23.192 1.00 87.00 74 ASN A CA 1
ATOM 567 C C . ASN A 1 74 ? 12.806 -3.737 -24.137 1.00 87.00 74 ASN A C 1
ATOM 569 O O . ASN A 1 74 ? 13.768 -3.346 -24.793 1.00 87.00 74 ASN A O 1
ATOM 573 N N . ARG A 1 75 ? 12.390 -5.011 -24.151 1.00 87.00 75 ARG A N 1
ATOM 574 C CA . ARG A 1 75 ? 12.9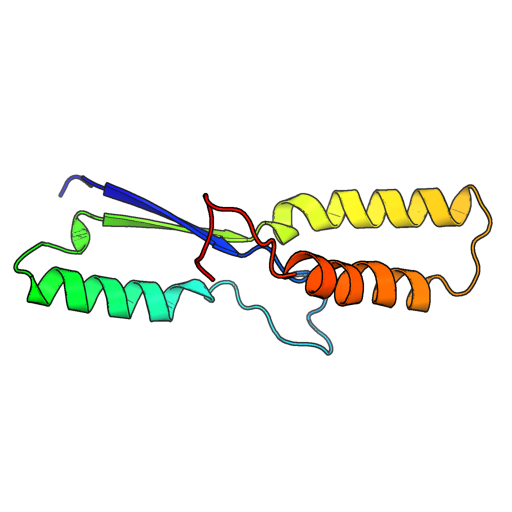27 -6.018 -25.080 1.00 87.00 75 ARG A CA 1
ATOM 575 C C . ARG A 1 75 ? 12.318 -5.893 -26.471 1.00 87.00 75 ARG A C 1
ATOM 577 O O . ARG A 1 75 ? 13.023 -6.097 -27.446 1.00 87.00 75 ARG A O 1
ATOM 584 N N . GLU A 1 76 ? 11.027 -5.589 -26.549 1.00 93.00 76 GLU A N 1
ATOM 585 C CA . GLU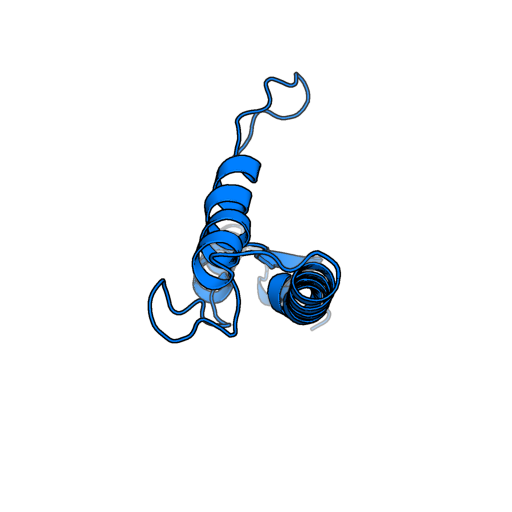 A 1 76 ? 10.276 -5.545 -27.808 1.00 93.00 76 GLU A CA 1
ATOM 586 C C . GLU A 1 76 ? 10.638 -4.329 -28.671 1.00 93.00 76 GLU A C 1
ATOM 588 O O . GLU A 1 76 ? 10.684 -4.440 -29.891 1.00 93.00 76 GLU A O 1
ATOM 593 N N . PHE A 1 77 ? 10.951 -3.191 -28.043 1.00 88.62 77 PHE A N 1
ATOM 594 C CA . PHE A 1 77 ? 11.162 -1.917 -28.744 1.00 88.62 77 PHE A CA 1
ATOM 595 C C . PHE A 1 77 ? 12.575 -1.332 -28.591 1.00 88.62 77 PHE A C 1
ATOM 597 O O . PHE A 1 77 ? 12.763 -0.158 -28.893 1.00 88.62 77 PHE A O 1
ATOM 604 N N . ASP A 1 78 ? 13.535 -2.114 -28.082 1.00 85.44 78 ASP A N 1
ATOM 605 C CA . ASP A 1 78 ? 14.927 -1.698 -27.818 1.00 85.44 78 ASP A CA 1
ATOM 606 C C . ASP A 1 78 ? 15.045 -0.299 -27.183 1.00 85.44 78 ASP A C 1
ATOM 608 O O . ASP A 1 78 ? 15.683 0.622 -27.689 1.00 85.44 78 ASP A O 1
ATOM 612 N N . LEU A 1 79 ? 14.329 -0.102 -26.075 1.00 85.44 79 LEU A N 1
ATOM 613 C CA . LEU A 1 79 ? 14.208 1.217 -25.461 1.00 85.44 79 LEU A CA 1
ATOM 614 C C . LEU A 1 79 ? 15.477 1.592 -24.680 1.00 85.44 79 LEU A C 1
ATOM 616 O O . LEU A 1 79 ? 15.891 0.887 -23.750 1.00 85.44 79 LEU A O 1
ATOM 620 N N . ASP A 1 80 ? 16.022 2.770 -24.981 1.00 87.38 80 ASP A N 1
ATOM 621 C CA . ASP A 1 80 ? 17.125 3.374 -24.235 1.00 87.38 80 ASP A CA 1
ATOM 622 C C . ASP A 1 80 ? 16.717 3.871 -22.839 1.00 87.38 80 ASP A C 1
ATOM 624 O O . ASP A 1 80 ? 15.542 4.048 -22.499 1.00 87.38 80 ASP A O 1
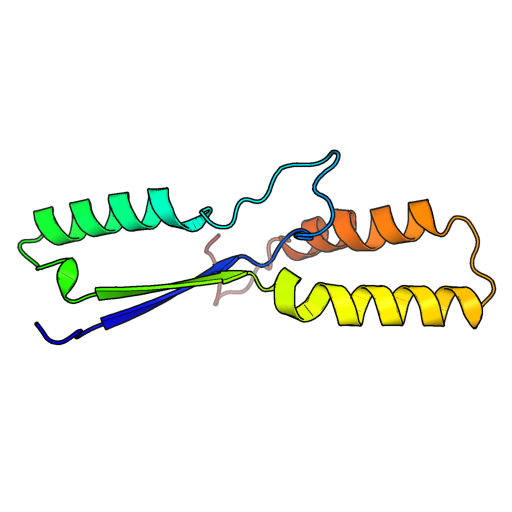ATOM 628 N N . PHE A 1 81 ? 17.722 4.165 -22.008 1.00 88.56 81 PHE A N 1
ATOM 629 C CA . PHE A 1 81 ? 17.563 4.767 -20.677 1.00 88.56 81 PHE A CA 1
ATOM 630 C C . PHE A 1 81 ? 16.526 4.051 -19.793 1.00 88.56 81 PHE A C 1
ATOM 632 O O . PHE A 1 81 ? 15.741 4.691 -19.090 1.00 88.56 81 PHE A O 1
ATOM 639 N N . LYS A 1 82 ? 16.529 2.712 -19.805 1.00 86.25 82 LYS A N 1
ATOM 640 C CA . LYS A 1 82 ? 15.570 1.852 -19.081 1.00 86.25 82 LYS A CA 1
ATOM 641 C C . LYS A 1 82 ? 15.371 2.283 -17.623 1.00 86.25 82 LYS A C 1
ATOM 643 O O . LYS A 1 82 ? 14.249 2.424 -17.155 1.00 86.25 82 LYS A O 1
ATOM 648 N N . LYS A 1 83 ? 16.455 2.595 -16.907 1.00 82.88 83 LYS A N 1
ATOM 649 C CA . LYS A 1 83 ? 16.377 3.065 -15.511 1.00 82.88 83 LYS A CA 1
ATOM 650 C C . LYS A 1 83 ? 15.648 4.408 -15.369 1.00 82.88 83 LYS A C 1
ATOM 652 O O . LYS A 1 83 ? 14.832 4.553 -14.467 1.00 82.88 83 LYS A O 1
ATOM 657 N N . LEU A 1 84 ? 15.902 5.359 -16.272 1.00 86.31 84 LEU A N 1
ATOM 658 C CA . LEU A 1 84 ? 15.245 6.668 -16.258 1.00 86.31 84 LEU A CA 1
ATOM 659 C C . LEU A 1 84 ? 13.757 6.547 -16.597 1.00 86.31 84 LEU A C 1
ATOM 661 O O . LEU A 1 84 ? 12.933 7.161 -15.934 1.00 86.31 84 LEU A O 1
ATOM 665 N N . ARG A 1 85 ? 13.398 5.717 -17.583 1.00 85.75 85 ARG A N 1
ATOM 666 C CA . ARG A 1 85 ? 11.990 5.451 -17.923 1.00 85.75 85 ARG A CA 1
ATOM 667 C C . ARG A 1 85 ? 11.240 4.821 -16.761 1.00 85.75 85 ARG A C 1
ATOM 669 O O . ARG A 1 85 ? 10.154 5.288 -16.444 1.00 85.75 85 ARG A O 1
ATOM 676 N N . ARG A 1 86 ? 11.834 3.822 -16.095 1.00 82.88 86 ARG A N 1
ATOM 677 C CA . ARG A 1 86 ? 11.253 3.240 -14.878 1.00 82.88 86 ARG A CA 1
ATOM 678 C C . ARG A 1 86 ? 11.048 4.315 -13.817 1.00 82.88 86 ARG A C 1
ATOM 680 O O . ARG A 1 86 ? 9.951 4.432 -13.299 1.00 82.88 86 ARG A O 1
ATOM 687 N N . PHE A 1 87 ? 12.064 5.133 -13.550 1.00 81.88 87 PHE A N 1
ATOM 688 C CA . PHE A 1 87 ? 11.955 6.224 -12.584 1.00 81.88 87 PHE A CA 1
ATOM 689 C C . PHE A 1 87 ? 10.816 7.199 -12.931 1.00 81.88 87 PHE A C 1
ATOM 691 O O . PHE A 1 87 ? 9.970 7.478 -12.091 1.00 81.88 87 PHE A O 1
ATOM 698 N N . VAL A 1 88 ? 10.745 7.686 -14.171 1.00 83.12 88 VAL A N 1
ATOM 699 C CA . VAL A 1 88 ? 9.702 8.636 -14.588 1.00 83.12 88 VAL A CA 1
ATOM 700 C C . VAL A 1 88 ? 8.313 7.999 -14.509 1.00 83.12 88 VAL A C 1
ATOM 702 O O . VAL A 1 88 ? 7.416 8.582 -13.914 1.00 83.12 88 VAL A O 1
ATOM 705 N N . VAL A 1 89 ? 8.123 6.798 -15.058 1.00 80.25 89 VAL A N 1
ATOM 706 C CA . VAL A 1 89 ? 6.810 6.132 -15.059 1.00 80.25 89 VAL A CA 1
ATOM 707 C C . VAL A 1 89 ? 6.359 5.781 -13.642 1.00 80.25 89 VAL A C 1
ATOM 709 O O . VAL A 1 89 ? 5.200 6.005 -13.319 1.00 80.25 89 VAL A O 1
ATOM 712 N N . THR A 1 90 ? 7.261 5.277 -12.796 1.00 74.94 90 THR A N 1
ATOM 713 C CA . THR A 1 90 ? 6.936 4.906 -11.414 1.00 74.94 90 THR A CA 1
ATOM 714 C C . THR A 1 90 ? 6.689 6.136 -10.543 1.00 74.94 90 THR A C 1
ATOM 716 O O . THR A 1 90 ? 5.672 6.186 -9.880 1.00 74.94 90 THR A O 1
ATOM 719 N N . TYR A 1 91 ? 7.553 7.155 -10.548 1.00 74.44 91 TYR A N 1
ATOM 720 C CA . TYR A 1 91 ? 7.430 8.257 -9.582 1.00 74.44 91 TYR A CA 1
ATOM 721 C C . TYR A 1 91 ? 6.660 9.473 -10.115 1.00 74.44 91 TYR A C 1
ATOM 723 O O . TYR A 1 91 ? 5.893 10.084 -9.376 1.00 74.44 91 TYR A O 1
ATOM 731 N N . LEU A 1 92 ? 6.840 9.855 -11.386 1.00 73.56 92 LEU A N 1
ATOM 732 C CA . LEU A 1 92 ? 6.123 11.006 -11.958 1.00 73.56 92 LEU A CA 1
ATOM 733 C C . LEU A 1 92 ? 4.690 10.634 -12.355 1.00 73.56 92 LEU A C 1
ATOM 735 O O . LEU A 1 92 ? 3.789 11.464 -12.226 1.00 73.56 92 LEU A O 1
ATOM 739 N N . GLY A 1 93 ? 4.479 9.387 -12.791 1.00 69.00 93 GLY A N 1
ATOM 740 C CA . GLY A 1 93 ? 3.145 8.821 -12.987 1.00 69.00 93 GLY A CA 1
ATOM 741 C C . GLY A 1 93 ? 2.309 8.912 -11.710 1.00 69.00 93 GLY A C 1
ATOM 742 O O . GLY A 1 93 ? 1.206 9.458 -11.745 1.00 69.00 93 GLY A O 1
ATOM 743 N N . ASP A 1 94 ? 2.883 8.510 -10.576 1.00 67.06 94 ASP A N 1
ATOM 744 C CA . ASP A 1 94 ? 2.227 8.569 -9.268 1.00 67.06 94 ASP A CA 1
ATOM 745 C C . ASP A 1 94 ? 1.823 10.001 -8.881 1.00 67.06 94 ASP A C 1
ATOM 747 O O . ASP A 1 94 ? 0.674 10.243 -8.517 1.00 67.06 94 ASP A O 1
ATOM 751 N N . VAL A 1 95 ? 2.712 10.990 -9.045 1.00 70.44 95 VAL A N 1
ATOM 752 C CA . VAL A 1 95 ? 2.383 12.404 -8.766 1.00 70.44 95 VAL A CA 1
ATOM 753 C C . VAL A 1 95 ? 1.279 12.922 -9.693 1.00 70.44 95 VAL A C 1
ATOM 755 O O . VAL A 1 95 ? 0.414 13.686 -9.262 1.00 70.44 95 VAL A O 1
ATOM 758 N N . SER A 1 96 ? 1.271 12.501 -10.961 1.00 68.88 96 SER A N 1
ATOM 759 C CA . SER A 1 96 ? 0.243 12.920 -11.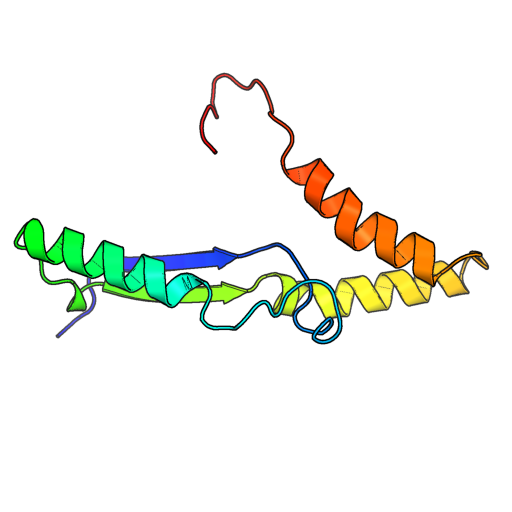922 1.00 68.88 96 SER A CA 1
ATOM 760 C C . SER A 1 96 ? -1.156 12.391 -11.587 1.00 68.88 96 SER A C 1
ATOM 762 O O . SER A 1 96 ? -2.144 13.033 -11.942 1.00 68.88 96 SER A O 1
ATOM 764 N N . ALA A 1 97 ? -1.257 11.275 -10.859 1.00 67.81 97 ALA A N 1
ATOM 765 C CA . ALA A 1 97 ? -2.535 10.708 -10.437 1.00 67.81 97 ALA A CA 1
ATOM 766 C C . ALA A 1 97 ? -3.233 11.539 -9.342 1.00 67.81 97 ALA A C 1
ATOM 768 O O . ALA A 1 97 ? -4.451 11.461 -9.206 1.00 67.81 97 ALA A O 1
ATOM 769 N N . TYR A 1 98 ? -2.496 12.379 -8.604 1.00 68.62 98 TYR A N 1
ATOM 770 C CA . TYR A 1 98 ? -3.039 13.256 -7.555 1.00 68.62 98 TYR A CA 1
ATOM 771 C C . TYR A 1 98 ? -3.540 14.614 -8.073 1.00 68.62 98 TYR A C 1
ATOM 773 O O . TYR A 1 98 ? -3.719 15.554 -7.297 1.00 68.62 98 TYR A O 1
ATOM 781 N N . GLN A 1 99 ? -3.750 14.764 -9.382 1.00 66.00 99 GLN A N 1
ATOM 782 C CA . GLN A 1 99 ? -4.241 16.023 -9.934 1.00 66.00 99 GLN A CA 1
ATOM 783 C C . GLN A 1 99 ? -5.660 16.352 -9.455 1.00 66.00 99 GLN A C 1
ATOM 785 O O . GLN A 1 99 ? -6.551 15.503 -9.442 1.00 66.00 99 GLN A O 1
ATOM 790 N N . LEU A 1 100 ? -5.882 17.632 -9.131 1.00 63.75 100 LEU A N 1
ATOM 791 C CA . LEU A 1 100 ? -7.203 18.159 -8.800 1.00 63.75 100 LEU A CA 1
ATOM 792 C C . LEU A 1 100 ? -8.140 18.009 -10.000 1.00 63.75 100 LEU A C 1
ATOM 794 O O . LEU A 1 100 ? -8.073 18.791 -10.952 1.00 63.75 100 LEU A O 1
ATOM 798 N N . VAL A 1 101 ? -9.078 17.073 -9.930 1.00 63.75 101 VAL A N 1
ATOM 799 C CA . VAL A 1 101 ? -10.178 17.026 -10.891 1.00 63.75 101 VAL A CA 1
ATOM 800 C C . VAL A 1 101 ? -11.287 17.933 -10.367 1.00 63.75 101 VAL A C 1
ATOM 802 O O . VAL A 1 101 ? -11.937 17.617 -9.375 1.00 63.75 101 VAL A O 1
ATOM 805 N N . LYS A 1 102 ? -11.526 19.077 -11.022 1.00 60.09 102 LYS A N 1
ATOM 806 C CA . LYS A 1 102 ? -12.698 19.923 -10.732 1.00 60.09 102 LYS A CA 1
ATOM 807 C C . LYS A 1 102 ? -13.965 19.221 -11.228 1.00 60.09 102 LYS A C 1
ATOM 809 O O . LYS A 1 102 ? -14.458 19.501 -12.314 1.00 60.09 102 LYS A O 1
ATOM 814 N N . SER A 1 103 ? -14.472 18.289 -10.433 1.00 62.50 103 SER A N 1
ATOM 815 C CA . SER A 1 103 ? -15.758 17.626 -10.632 1.00 62.50 103 SER A CA 1
ATOM 816 C C . SER A 1 103 ? -16.709 18.050 -9.516 1.00 62.50 103 SER A C 1
ATOM 818 O O . SER A 1 103 ? -16.320 18.062 -8.352 1.00 62.50 103 SER A O 1
ATOM 820 N N . GLN A 1 104 ? -17.966 18.365 -9.849 1.00 60.06 104 GLN A N 1
ATOM 821 C CA . GLN A 1 104 ? -19.008 18.682 -8.856 1.00 60.06 104 GLN A CA 1
ATOM 822 C C . GLN A 1 104 ? -19.228 17.556 -7.827 1.00 60.06 104 GLN A C 1
ATOM 824 O O . GLN A 1 104 ? -19.782 17.818 -6.765 1.00 60.06 104 GLN A O 1
ATOM 829 N N . ALA A 1 105 ? -18.798 16.325 -8.127 1.00 61.56 105 ALA A N 1
ATOM 830 C CA . ALA A 1 105 ? -19.017 15.152 -7.286 1.00 61.56 105 ALA A CA 1
ATOM 831 C C . ALA A 1 105 ? -17.845 14.798 -6.349 1.00 61.56 105 ALA A C 1
ATOM 833 O O . ALA A 1 105 ? -18.022 13.941 -5.493 1.00 61.56 105 ALA A O 1
ATOM 834 N N . ASN A 1 106 ? -16.665 15.416 -6.492 1.00 54.28 106 ASN A N 1
ATOM 835 C CA . ASN A 1 106 ? -15.487 15.088 -5.679 1.00 54.28 106 ASN A CA 1
ATOM 836 C C . ASN A 1 106 ? -14.677 16.348 -5.358 1.00 54.28 106 ASN A C 1
ATOM 838 O O . ASN A 1 106 ? -13.909 16.831 -6.186 1.00 54.28 106 ASN A O 1
ATOM 842 N N . THR A 1 107 ? -14.850 16.872 -4.141 1.00 53.31 107 THR A N 1
ATOM 843 C CA . THR A 1 107 ? -14.131 18.052 -3.625 1.00 53.31 107 THR A CA 1
ATOM 844 C C . THR A 1 107 ? -13.095 17.717 -2.551 1.00 53.31 107 THR A C 1
ATOM 846 O O . THR A 1 107 ? -12.539 18.633 -1.949 1.00 53.31 107 THR A O 1
ATOM 849 N N . THR A 1 108 ? -12.854 16.437 -2.270 1.00 49.22 108 THR A N 1
ATOM 850 C CA . THR A 1 108 ? -12.053 16.004 -1.117 1.00 49.22 108 THR A CA 1
ATOM 851 C C . THR A 1 108 ? -10.731 15.382 -1.563 1.00 49.22 108 THR A C 1
ATOM 853 O O . THR A 1 108 ? -10.727 14.540 -2.462 1.00 49.22 108 THR A O 1
ATOM 856 N N . TYR A 1 109 ? -9.645 15.802 -0.906 1.00 52.94 109 TYR A N 1
ATOM 857 C CA . TYR A 1 109 ? -8.402 15.042 -0.750 1.00 52.94 109 TYR A CA 1
ATOM 858 C C . TYR A 1 109 ? -8.409 14.368 0.616 1.00 52.94 109 TYR A C 1
ATOM 860 O O . TYR A 1 109 ? -8.828 15.054 1.579 1.00 52.94 109 TYR A O 1
#

Radius of gyration: 19.08 Å; chains: 1; bounding box: 37×30×53 Å

Secondary structure (DSSP, 8-state):
----EEEEEEE-SS-TT-TTTS----TTTTHHHHHHHHHHHHHTT--GGGEEEEEEESHHHHHHHHHHHHHHHHHHTT-S-HHHHHHIIIIIHHHHHT----BTTB---

pLDDT: mean 78.73, std 15.79, range [42.84, 97.38]